Protein AF-A0A268BUZ8-F1 (afdb_monomer)

Foldseek 3Di:
DVLVVLVVVLVVLVVCLVVDDPVCNVVSVVLNVLSVVLNVVSVCVVVVVDDDDPVRNVVSVCVNCVVVVVVVVVVVVVVVVD

Secondary structure (DSSP, 8-state):
-HHHHHHHHHHHHHHTGGG--GGGHHHHHHHHHHHHHHHHHHHHHHTTSS---HHHHHHHHHHHHHHHHHHHHHHHHHHT--

Structure (mmCIF, N/CA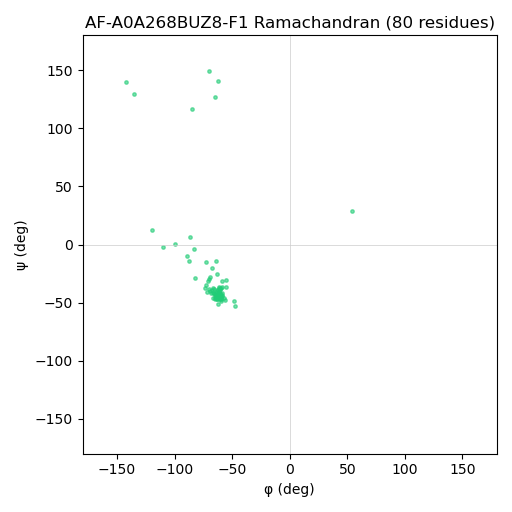/C/O backbone):
data_AF-A0A268BUZ8-F1
#
_entry.id   AF-A0A268BUZ8-F1
#
loop_
_atom_site.group_PDB
_atom_site.id
_atom_site.type_symbol
_atom_site.label_atom_id
_atom_site.label_alt_id
_atom_site.label_comp_id
_atom_site.label_asym_id
_atom_site.label_entity_id
_atom_site.label_seq_id
_atom_site.pdbx_PDB_ins_code
_atom_site.Cartn_x
_atom_site.Cartn_y
_atom_site.Cartn_z
_atom_site.occupancy
_atom_site.B_iso_or_equiv
_atom_site.auth_seq_id
_atom_site.auth_comp_id
_atom_site.auth_asym_id
_atom_site.auth_atom_id
_atom_site.pdbx_PDB_model_num
ATOM 1 N N . MET A 1 1 ? -0.852 -12.429 -10.358 1.00 51.81 1 MET A N 1
ATOM 2 C CA . MET A 1 1 ? -1.640 -12.864 -9.176 1.00 51.81 1 MET A CA 1
ATOM 3 C C . MET A 1 1 ? -1.527 -11.911 -7.984 1.00 51.81 1 MET A C 1
ATOM 5 O O . MET A 1 1 ? -2.552 -11.582 -7.407 1.00 51.81 1 MET A O 1
ATOM 9 N N . THR A 1 2 ? -0.337 -11.421 -7.629 1.00 54.25 2 THR A N 1
ATOM 10 C CA . THR A 1 2 ? -0.094 -10.503 -6.491 1.00 54.25 2 THR A CA 1
ATOM 11 C C . THR A 1 2 ? -0.832 -9.165 -6.578 1.00 54.25 2 THR A C 1
ATOM 13 O O . THR A 1 2 ? -1.372 -8.705 -5.579 1.00 54.25 2 THR A O 1
ATOM 16 N N . VAL A 1 3 ? -0.939 -8.574 -7.772 1.00 60.78 3 VAL A N 1
ATOM 17 C CA . VAL A 1 3 ? -1.679 -7.314 -7.993 1.00 60.78 3 VAL A CA 1
ATOM 18 C C . VAL A 1 3 ? -3.151 -7.438 -7.596 1.00 60.78 3 VAL A C 1
ATOM 20 O O . VAL A 1 3 ? -3.692 -6.555 -6.939 1.00 60.78 3 VAL A O 1
ATOM 23 N N . LEU A 1 4 ? -3.780 -8.567 -7.932 1.00 62.53 4 LEU A N 1
ATOM 24 C CA . LEU A 1 4 ? -5.191 -8.816 -7.644 1.00 62.53 4 LEU A CA 1
ATOM 25 C C . LEU A 1 4 ? -5.455 -8.872 -6.131 1.00 62.53 4 LEU A C 1
ATOM 27 O O . LEU A 1 4 ? -6.426 -8.295 -5.656 1.00 62.53 4 LEU A O 1
ATOM 31 N N . ILE A 1 5 ? -4.560 -9.513 -5.371 1.00 65.62 5 ILE A N 1
ATOM 32 C CA . ILE A 1 5 ? -4.645 -9.610 -3.905 1.00 65.62 5 ILE A CA 1
ATOM 33 C C . ILE A 1 5 ? -4.511 -8.223 -3.267 1.00 65.62 5 ILE A C 1
ATOM 35 O O . ILE A 1 5 ? -5.272 -7.883 -2.362 1.00 65.62 5 ILE A O 1
ATOM 39 N N . ILE A 1 6 ? -3.579 -7.405 -3.766 1.00 65.12 6 ILE A N 1
ATOM 40 C CA . ILE A 1 6 ? -3.369 -6.049 -3.254 1.00 65.12 6 ILE A CA 1
ATOM 41 C C . ILE A 1 6 ? -4.605 -5.183 -3.517 1.00 65.12 6 ILE A C 1
ATOM 43 O O . ILE A 1 6 ? -5.094 -4.539 -2.595 1.00 65.12 6 ILE A O 1
ATOM 47 N N . VAL A 1 7 ? -5.154 -5.217 -4.733 1.00 67.75 7 VAL A N 1
ATOM 48 C CA . VAL A 1 7 ? -6.360 -4.456 -5.095 1.00 67.75 7 VAL A CA 1
ATOM 49 C C . VAL A 1 7 ? -7.576 -4.919 -4.284 1.00 67.75 7 VAL A C 1
ATOM 51 O O . VAL A 1 7 ? -8.302 -4.081 -3.751 1.00 67.75 7 VAL A O 1
ATOM 54 N N . LEU A 1 8 ? -7.774 -6.229 -4.108 1.00 65.94 8 LEU A N 1
ATOM 55 C CA . LEU A 1 8 ? -8.866 -6.773 -3.291 1.00 65.94 8 LEU A CA 1
ATOM 56 C C . LEU A 1 8 ? -8.780 -6.322 -1.826 1.00 65.94 8 LEU A C 1
ATOM 58 O O . LEU A 1 8 ? -9.793 -5.915 -1.257 1.00 65.94 8 LEU A O 1
ATOM 62 N N . GLY A 1 9 ? -7.583 -6.329 -1.230 1.00 65.06 9 GLY A N 1
ATOM 63 C CA . GLY A 1 9 ? -7.371 -5.828 0.133 1.00 65.06 9 GLY A CA 1
ATOM 64 C C . GLY A 1 9 ? -7.766 -4.355 0.290 1.00 65.06 9 GLY A C 1
ATOM 65 O O . GLY A 1 9 ? -8.371 -3.975 1.293 1.00 65.06 9 GLY A O 1
ATOM 66 N N . GLN A 1 10 ? -7.509 -3.545 -0.739 1.00 66.50 10 GLN A N 1
ATOM 67 C CA . GLN A 1 10 ? -7.865 -2.128 -0.750 1.00 66.50 10 GLN A CA 1
ATOM 68 C C . GLN A 1 10 ? -9.371 -1.890 -0.891 1.00 66.50 10 GLN A C 1
ATOM 70 O O . GLN A 1 10 ? -9.937 -1.061 -0.178 1.00 66.50 10 GLN A O 1
ATOM 75 N N . PHE A 1 11 ? -10.052 -2.664 -1.739 1.00 67.56 11 PHE A N 1
ATOM 76 C CA . PHE A 1 11 ? -11.512 -2.614 -1.849 1.00 67.56 11 PHE A CA 1
ATOM 77 C C . PHE A 1 11 ? -12.212 -3.008 -0.545 1.00 67.56 11 PHE A C 1
ATOM 79 O O . PHE A 1 11 ? -13.179 -2.353 -0.160 1.00 67.56 11 PHE A O 1
ATOM 86 N N . PHE A 1 12 ? -11.707 -4.017 0.173 1.00 66.38 12 PHE A N 1
ATOM 87 C CA . PHE A 1 12 ? -12.226 -4.377 1.498 1.00 66.38 12 PHE A CA 1
ATOM 88 C C . PHE A 1 12 ? -12.071 -3.238 2.513 1.00 66.38 12 PHE A C 1
ATOM 90 O O . PHE A 1 12 ? -12.987 -2.979 3.296 1.00 66.38 12 PHE A O 1
ATOM 97 N N . TYR A 1 13 ? -10.943 -2.523 2.474 1.00 65.69 13 TYR A N 1
ATOM 98 C CA . TYR A 1 13 ? -10.717 -1.361 3.329 1.00 65.69 13 TYR A CA 1
ATOM 99 C C . TYR A 1 13 ? -11.696 -0.222 3.006 1.00 65.69 13 TYR A C 1
ATOM 101 O O . TYR A 1 13 ? -12.350 0.309 3.908 1.00 65.69 13 TYR A O 1
ATOM 109 N N . ILE A 1 14 ? -11.888 0.079 1.718 1.00 65.31 14 ILE A N 1
ATOM 110 C CA . ILE A 1 14 ? -12.853 1.082 1.246 1.00 65.31 14 ILE A CA 1
ATOM 111 C C . ILE A 1 14 ? -14.290 0.704 1.628 1.00 65.31 14 ILE A C 1
ATOM 113 O O . ILE A 1 14 ? -15.035 1.547 2.124 1.00 65.31 14 ILE A O 1
ATOM 117 N N . ALA A 1 15 ? -14.673 -0.566 1.479 1.00 62.12 15 ALA A N 1
ATOM 118 C CA . ALA A 1 15 ? -15.996 -1.058 1.864 1.00 62.12 15 ALA A CA 1
ATOM 119 C C . ALA A 1 15 ? -16.261 -0.942 3.375 1.00 62.12 15 ALA A C 1
ATOM 121 O O . ALA A 1 15 ? -17.410 -0.815 3.792 1.00 62.12 15 ALA A O 1
ATOM 122 N N . SER A 1 16 ? -15.210 -0.940 4.201 1.00 62.34 16 SER A N 1
ATOM 123 C CA . SER A 1 16 ? -15.320 -0.744 5.651 1.00 62.34 16 SER A CA 1
ATOM 124 C C . SER A 1 16 ? -15.391 0.728 6.094 1.00 62.34 16 SER A C 1
ATOM 126 O O . SER A 1 16 ? -15.643 0.999 7.270 1.00 62.34 16 SER A O 1
ATOM 128 N N . ALA A 1 17 ? -15.268 1.682 5.161 1.00 59.38 17 ALA A N 1
ATOM 129 C CA . ALA A 1 17 ? -15.341 3.117 5.437 1.00 59.38 17 ALA A CA 1
ATOM 130 C C . ALA A 1 17 ? -16.640 3.642 6.088 1.00 59.38 17 ALA A C 1
ATOM 132 O O . ALA A 1 17 ? -16.559 4.569 6.899 1.00 59.38 17 ALA A O 1
ATOM 133 N N . PRO A 1 18 ? -17.834 3.066 5.838 1.00 54.47 18 PRO A N 1
ATOM 134 C CA . PRO A 1 18 ? -19.065 3.472 6.522 1.00 54.47 18 PRO A CA 1
ATOM 135 C C . PRO A 1 18 ? -19.053 3.214 8.039 1.00 54.47 18 PRO A C 1
ATOM 137 O O . PRO A 1 18 ? -19.897 3.748 8.753 1.00 54.47 18 PRO A O 1
ATOM 140 N N . ILE 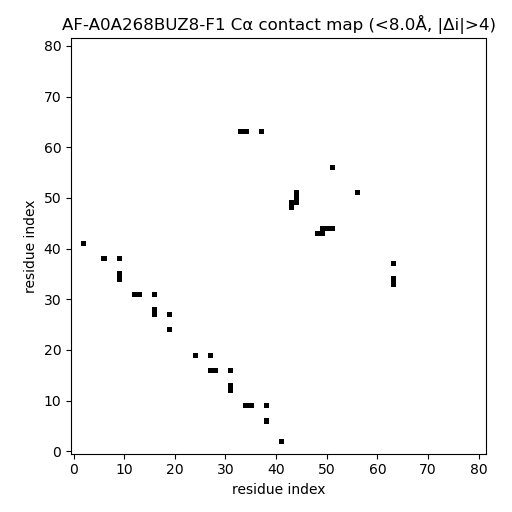A 1 19 ? -18.105 2.408 8.537 1.00 60.06 19 ILE A N 1
ATOM 141 C CA . ILE A 1 19 ? -18.016 1.956 9.936 1.00 60.06 19 ILE A CA 1
ATOM 142 C C . ILE A 1 19 ? -16.988 2.793 10.732 1.00 60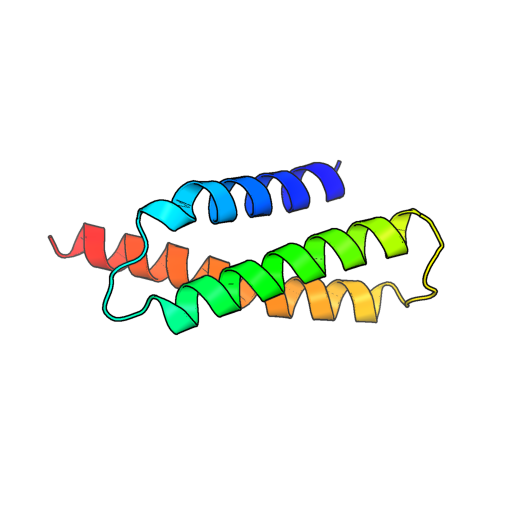.06 19 ILE A C 1
ATOM 144 O O . ILE A 1 19 ? -16.774 2.577 11.925 1.00 60.06 19 ILE A O 1
ATOM 148 N N . PHE A 1 20 ? -16.341 3.781 10.103 1.00 64.69 20 PHE A N 1
ATOM 149 C CA . PHE A 1 20 ? -15.330 4.607 10.763 1.00 64.69 20 PHE A CA 1
ATOM 150 C C . PHE A 1 20 ? -15.930 5.453 11.894 1.00 64.69 20 PHE A C 1
ATOM 152 O O . PHE A 1 20 ? -16.899 6.195 11.706 1.00 64.69 20 PHE A O 1
ATOM 159 N N . SER A 1 21 ? -15.339 5.353 13.091 1.00 60.22 21 SER A N 1
ATOM 160 C CA . SER A 1 21 ? -15.822 6.082 14.265 1.00 60.22 21 SER A CA 1
ATOM 161 C C . SER A 1 21 ? -15.727 7.595 14.041 1.00 60.22 21 SER A C 1
ATOM 163 O O . SER A 1 21 ? -14.756 8.103 13.472 1.00 60.22 21 SER A O 1
ATOM 165 N N . LYS A 1 22 ? -16.735 8.346 14.509 1.00 63.50 22 LYS A N 1
ATOM 166 C CA . LYS A 1 22 ? -16.775 9.815 14.359 1.00 63.50 22 LYS A CA 1
ATOM 167 C C . LYS A 1 22 ? -15.524 10.494 14.934 1.00 63.50 22 LYS A C 1
ATOM 169 O O . LYS A 1 22 ? -15.096 11.508 14.397 1.00 63.50 22 LYS A O 1
ATOM 174 N N . THR A 1 23 ? -14.915 9.908 15.963 1.00 66.44 23 THR A N 1
ATOM 175 C CA . THR A 1 23 ? -13.733 10.427 16.665 1.00 66.44 23 THR A CA 1
ATOM 176 C C . THR A 1 23 ? -12.452 10.385 15.825 1.00 66.44 23 THR A C 1
ATOM 178 O O . THR A 1 23 ? -11.582 11.226 16.015 1.00 66.44 23 THR A O 1
ATOM 181 N N . ASN A 1 24 ? -12.334 9.446 14.878 1.00 65.06 24 ASN A N 1
ATOM 182 C CA . ASN A 1 24 ? -11.134 9.264 14.046 1.00 65.06 24 ASN A CA 1
ATOM 183 C C . ASN A 1 24 ? -11.397 9.444 12.545 1.00 65.06 24 ASN A C 1
ATOM 185 O O . ASN A 1 24 ? -10.524 9.147 11.731 1.00 65.06 24 ASN A O 1
ATOM 189 N N . ARG A 1 25 ? -12.567 9.974 12.171 1.00 67.75 25 ARG A N 1
ATOM 190 C CA . ARG A 1 25 ? -13.015 10.097 10.776 1.00 67.75 25 ARG A CA 1
ATOM 191 C C . ARG A 1 25 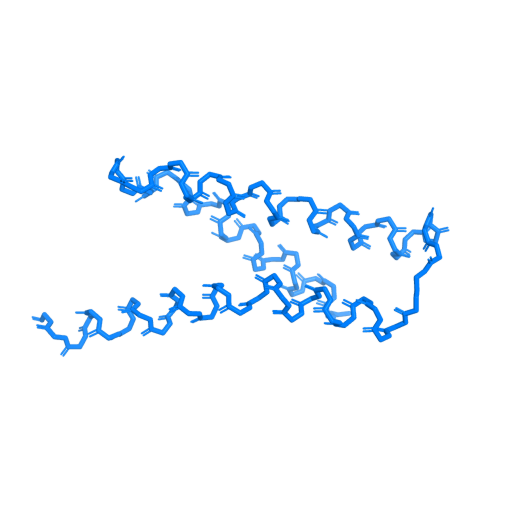? -11.963 10.701 9.851 1.00 67.75 25 ARG A C 1
ATOM 193 O O . ARG A 1 25 ? -11.687 10.126 8.810 1.00 67.75 25 ARG A O 1
ATOM 200 N N . ALA A 1 26 ? -11.357 11.823 10.238 1.00 69.75 26 ALA A N 1
ATOM 201 C CA . ALA A 1 26 ? -10.347 12.489 9.415 1.00 69.75 26 ALA A CA 1
ATOM 202 C C . ALA A 1 26 ? -9.127 11.591 9.155 1.00 69.75 26 ALA A C 1
ATOM 204 O O . ALA A 1 26 ? -8.650 11.519 8.030 1.00 69.75 26 ALA A O 1
ATOM 205 N N . LYS A 1 27 ? -8.660 10.854 10.172 1.00 69.88 27 LYS A N 1
ATOM 206 C CA . LYS A 1 27 ? -7.536 9.919 10.027 1.00 69.88 27 LYS A CA 1
ATOM 207 C C . LYS A 1 27 ? -7.895 8.751 9.117 1.00 69.88 27 LYS A C 1
ATOM 209 O O . LYS A 1 27 ? -7.111 8.439 8.231 1.00 69.88 27 LYS A O 1
ATOM 214 N N . GLU A 1 28 ? -9.068 8.151 9.305 1.00 70.56 28 GLU A N 1
ATOM 215 C CA . GLU A 1 28 ? -9.531 7.013 8.497 1.00 70.56 28 GLU A CA 1
ATOM 216 C C . GLU A 1 28 ? -9.796 7.421 7.033 1.00 70.56 28 GLU A C 1
ATOM 2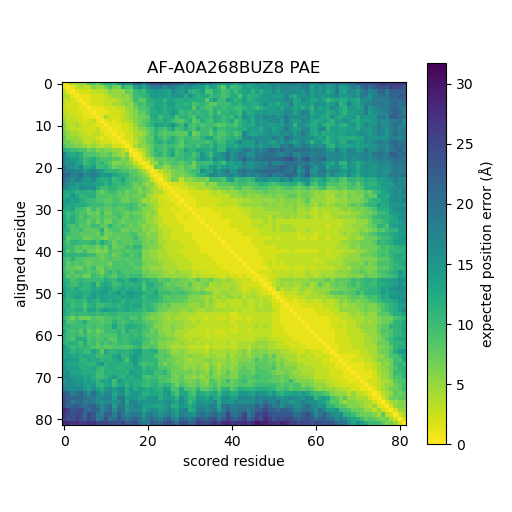18 O O . GLU A 1 28 ? -9.436 6.692 6.113 1.00 70.56 28 GLU A O 1
ATOM 223 N N . TYR A 1 29 ? -10.335 8.623 6.785 1.00 73.06 29 TYR A N 1
ATOM 224 C CA . TYR A 1 29 ? -10.497 9.164 5.428 1.00 73.06 29 TYR A CA 1
ATOM 225 C C . TYR A 1 29 ? -9.162 9.520 4.764 1.00 73.06 29 TYR A C 1
ATOM 227 O O . TYR A 1 29 ? -8.981 9.232 3.582 1.00 73.06 29 TYR A O 1
ATOM 235 N N . SER A 1 30 ? -8.198 10.088 5.495 1.00 74.56 30 SER A N 1
ATOM 236 C CA . SER A 1 30 ? -6.837 10.267 4.969 1.00 74.56 30 SER A CA 1
ATOM 237 C C . SER A 1 30 ? -6.193 8.918 4.639 1.00 74.56 30 SER A C 1
ATOM 239 O O . SER A 1 30 ? -5.530 8.781 3.613 1.00 74.56 30 SER A O 1
ATOM 241 N N . TYR A 1 31 ? -6.449 7.900 5.465 1.00 75.44 31 TYR A N 1
ATOM 242 C CA . TYR A 1 31 ? -6.012 6.527 5.225 1.00 75.44 31 TYR A CA 1
ATOM 243 C C . TYR A 1 31 ? -6.616 5.947 3.944 1.00 75.44 31 TYR A C 1
ATOM 245 O O . TYR A 1 31 ? -5.918 5.355 3.122 1.00 75.44 31 TYR A O 1
ATOM 253 N N . LEU A 1 32 ? -7.913 6.166 3.740 1.00 75.88 32 LEU A N 1
ATOM 254 C CA . LEU A 1 32 ? -8.632 5.790 2.528 1.00 75.88 32 LEU A CA 1
ATOM 255 C C . LEU A 1 32 ? -8.032 6.453 1.278 1.00 75.88 32 LEU A C 1
ATOM 257 O O . LEU A 1 32 ? -7.822 5.784 0.268 1.00 75.88 32 LEU A O 1
ATOM 261 N N . ALA A 1 33 ? -7.716 7.748 1.355 1.00 79.12 33 ALA A N 1
ATOM 262 C CA . ALA A 1 33 ? -7.124 8.496 0.250 1.00 79.12 33 ALA A CA 1
ATOM 263 C C . ALA A 1 33 ? -5.728 7.971 -0.127 1.00 79.12 33 ALA A C 1
ATOM 265 O O . ALA A 1 33 ? -5.446 7.793 -1.311 1.00 79.12 33 ALA A O 1
ATOM 266 N N . ILE A 1 34 ? -4.882 7.655 0.863 1.00 82.25 34 ILE A N 1
ATOM 267 C CA . ILE A 1 34 ? -3.557 7.047 0.641 1.00 82.25 34 ILE A CA 1
ATOM 268 C C . ILE A 1 34 ? -3.695 5.695 -0.069 1.00 82.25 34 ILE A C 1
ATOM 270 O O . ILE A 1 34 ? -2.980 5.413 -1.028 1.00 82.25 34 ILE A O 1
ATOM 274 N N . ASN A 1 35 ? -4.648 4.877 0.369 1.00 80.62 35 ASN A N 1
ATOM 275 C CA . ASN A 1 35 ? -4.916 3.565 -0.210 1.00 80.62 35 ASN A CA 1
ATOM 276 C C . ASN A 1 35 ? -5.435 3.648 -1.658 1.00 80.62 35 ASN A C 1
ATOM 278 O O . ASN A 1 35 ? -4.967 2.908 -2.524 1.00 80.62 35 ASN A O 1
ATOM 282 N N . LEU A 1 36 ? -6.328 4.597 -1.957 1.00 80.81 36 LEU A N 1
ATOM 283 C CA . LEU A 1 36 ? -6.785 4.883 -3.324 1.00 80.81 36 LEU A CA 1
ATOM 284 C C . LEU A 1 36 ? -5.648 5.393 -4.222 1.00 80.81 36 LEU A C 1
ATOM 286 O O . LEU A 1 36 ? -5.490 4.916 -5.347 1.00 80.81 36 LEU A O 1
ATOM 290 N N . ALA A 1 37 ? -4.823 6.316 -3.721 1.00 84.38 37 ALA A N 1
ATOM 291 C CA . ALA A 1 37 ? -3.653 6.816 -4.443 1.00 84.38 37 ALA A CA 1
ATOM 292 C C . ALA A 1 37 ? -2.649 5.690 -4.736 1.00 84.38 37 ALA A C 1
ATOM 294 O O . ALA A 1 37 ? -2.054 5.641 -5.812 1.00 84.38 37 ALA A O 1
ATOM 295 N N . TYR A 1 38 ? -2.503 4.742 -3.812 1.00 85.31 38 TYR A N 1
ATOM 296 C CA . TYR A 1 38 ? -1.647 3.581 -3.996 1.00 85.31 38 TYR A CA 1
ATOM 297 C C . TYR A 1 38 ? -2.201 2.594 -5.042 1.00 85.31 38 TYR A C 1
ATOM 299 O O . TYR A 1 38 ? -1.431 2.100 -5.863 1.00 85.31 38 TYR A O 1
ATOM 307 N N . ILE A 1 39 ? -3.521 2.366 -5.117 1.00 83.38 39 ILE A N 1
ATOM 308 C CA . ILE A 1 39 ? -4.131 1.596 -6.226 1.00 83.38 39 ILE A CA 1
ATOM 309 C C . ILE A 1 39 ? -3.821 2.250 -7.579 1.00 83.38 39 ILE A C 1
ATOM 311 O O . ILE A 1 39 ? -3.461 1.561 -8.539 1.00 83.38 39 ILE A O 1
ATOM 315 N N . LEU A 1 40 ? -3.933 3.579 -7.660 1.00 83.50 40 LEU A N 1
ATOM 316 C CA . LEU A 1 40 ? -3.591 4.324 -8.869 1.00 83.50 40 LEU A CA 1
ATOM 317 C C . LEU A 1 40 ? -2.105 4.157 -9.217 1.00 83.50 40 LEU A C 1
ATOM 319 O O . LEU A 1 40 ? -1.786 3.861 -10.366 1.00 83.50 40 LEU A O 1
ATOM 323 N N . LEU A 1 41 ? -1.209 4.262 -8.230 1.00 86.25 41 LEU A N 1
ATOM 324 C CA . LEU A 1 41 ? 0.229 4.046 -8.410 1.00 86.25 41 LEU A CA 1
ATOM 325 C C . LEU A 1 41 ? 0.528 2.650 -8.973 1.00 86.25 41 LEU A C 1
ATOM 327 O O . LEU A 1 41 ? 1.288 2.535 -9.930 1.00 86.25 41 LEU A O 1
ATOM 331 N N . ILE A 1 42 ? -0.093 1.601 -8.423 1.00 85.50 42 ILE A N 1
ATOM 332 C CA . ILE A 1 42 ? 0.042 0.226 -8.928 1.00 85.50 42 ILE A CA 1
ATOM 333 C C . ILE A 1 42 ? -0.428 0.149 -10.380 1.00 85.50 42 ILE A C 1
ATOM 335 O O . ILE A 1 42 ? 0.267 -0.406 -11.226 1.00 85.50 42 ILE A O 1
ATOM 339 N N . THR A 1 43 ? -1.590 0.727 -10.681 1.00 83.69 43 THR A N 1
ATOM 340 C CA . THR A 1 43 ? -2.165 0.701 -12.032 1.00 83.69 43 THR A CA 1
ATOM 341 C C . THR A 1 43 ? -1.239 1.379 -13.038 1.00 83.69 43 THR A C 1
ATOM 343 O O . THR A 1 43 ? -0.969 0.823 -14.100 1.00 83.69 43 THR A O 1
ATOM 346 N N . LEU A 1 44 ? -0.706 2.553 -12.694 1.00 84.56 44 LEU A N 1
ATOM 347 C CA . LEU A 1 44 ? 0.216 3.303 -13.546 1.00 84.56 44 LEU A CA 1
ATOM 348 C C . LEU A 1 44 ? 1.559 2.585 -13.718 1.00 84.56 44 LEU A C 1
ATOM 350 O O . LEU A 1 44 ? 2.086 2.547 -14.830 1.00 84.56 44 LEU A O 1
ATOM 354 N N . TYR A 1 45 ? 2.069 1.969 -12.650 1.00 85.81 45 TYR A N 1
ATOM 355 C CA . TYR A 1 45 ? 3.296 1.179 -12.673 1.00 85.81 45 TYR A CA 1
ATOM 356 C C . TYR A 1 45 ? 3.173 -0.042 -13.598 1.00 85.81 45 TYR A C 1
ATOM 358 O O . TYR A 1 45 ? 3.967 -0.195 -14.521 1.00 85.81 45 TYR A O 1
ATOM 366 N N . TYR A 1 46 ? 2.125 -0.860 -13.442 1.00 84.56 46 TYR A N 1
ATOM 367 C CA . TYR A 1 46 ? 1.904 -2.036 -14.299 1.00 84.56 46 TYR A CA 1
ATOM 368 C C . TYR A 1 46 ? 1.435 -1.690 -15.721 1.00 84.56 46 TYR A C 1
ATOM 370 O O . TYR A 1 46 ? 1.516 -2.535 -16.608 1.00 84.56 46 TYR A O 1
ATOM 378 N N . SER A 1 47 ? 0.978 -0.457 -15.959 1.00 84.62 47 SER A N 1
ATOM 379 C CA . SER A 1 47 ? 0.680 0.055 -17.305 1.00 84.62 47 SER A CA 1
ATOM 380 C C . SER A 1 47 ? 1.905 0.658 -18.005 1.00 84.62 47 SER A C 1
ATOM 382 O O . SER 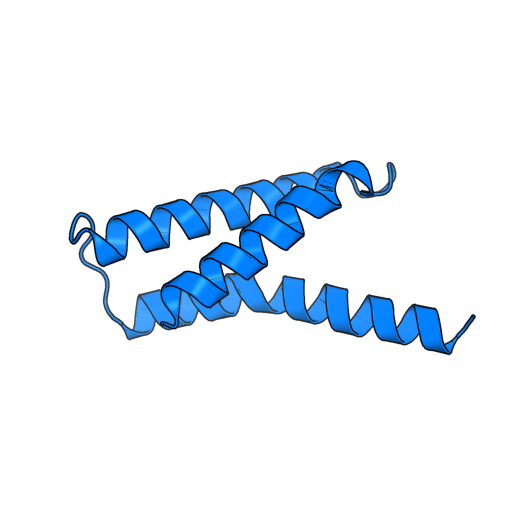A 1 47 ? 1.747 1.266 -19.063 1.00 84.62 47 SER A O 1
ATOM 384 N N . ASN A 1 48 ? 3.103 0.552 -17.413 1.00 85.06 48 ASN A N 1
ATOM 385 C CA . ASN A 1 48 ? 4.344 1.172 -17.896 1.00 85.06 48 ASN A CA 1
ATOM 386 C C . ASN A 1 48 ? 4.218 2.693 -18.126 1.00 85.06 48 ASN A C 1
ATOM 388 O O . ASN A 1 48 ? 4.884 3.262 -18.987 1.00 85.06 48 ASN A O 1
ATOM 392 N N . ARG A 1 49 ? 3.331 3.367 -17.379 1.00 86.12 49 ARG A N 1
ATOM 393 C CA . ARG A 1 49 ? 3.139 4.827 -17.447 1.00 86.12 49 ARG A CA 1
ATOM 394 C C . ARG A 1 49 ? 4.089 5.582 -16.520 1.00 86.12 49 ARG A C 1
ATOM 396 O O . ARG A 1 49 ? 4.203 6.797 -16.643 1.00 86.12 49 ARG A O 1
ATOM 403 N N . ILE A 1 50 ? 4.727 4.878 -15.586 1.00 87.69 50 ILE A N 1
ATOM 404 C CA . ILE A 1 50 ? 5.712 5.415 -14.649 1.00 87.69 50 ILE A CA 1
ATOM 405 C C . ILE A 1 50 ? 6.884 4.440 -14.602 1.00 87.69 50 ILE A C 1
ATOM 407 O O . ILE A 1 50 ? 6.684 3.250 -14.358 1.00 87.69 50 ILE A O 1
ATOM 411 N N . GLU A 1 51 ? 8.099 4.952 -14.775 1.00 86.81 51 GLU A N 1
ATOM 412 C CA . GLU A 1 51 ? 9.313 4.188 -14.510 1.00 86.81 51 GLU A CA 1
ATOM 413 C C . GLU A 1 51 ? 9.661 4.283 -13.026 1.00 86.81 51 GLU A C 1
ATOM 415 O O . GLU A 1 51 ? 9.915 5.357 -12.482 1.00 86.81 51 GLU A O 1
ATOM 420 N N . MET A 1 52 ? 9.639 3.140 -12.348 1.00 88.62 52 MET A N 1
ATOM 421 C CA . MET A 1 52 ? 9.999 3.040 -10.941 1.00 88.62 52 MET A CA 1
ATOM 422 C C . MET A 1 52 ? 10.755 1.738 -10.708 1.00 88.62 52 MET A C 1
ATOM 424 O O . MET A 1 52 ? 10.412 0.696 -11.264 1.00 88.62 52 MET A O 1
ATOM 428 N N . THR A 1 53 ? 11.796 1.774 -9.880 1.00 90.38 53 THR A N 1
ATOM 429 C CA . THR A 1 53 ? 12.538 0.548 -9.569 1.00 90.38 53 THR A CA 1
ATOM 430 C C . THR A 1 53 ? 11.693 -0.389 -8.706 1.00 90.38 53 THR A C 1
ATOM 432 O O . THR A 1 53 ? 10.905 0.060 -7.867 1.00 90.38 53 THR A O 1
ATOM 435 N N . ASN A 1 54 ? 11.898 -1.701 -8.857 1.00 85.25 54 ASN A N 1
ATOM 436 C CA . ASN A 1 54 ? 11.209 -2.712 -8.049 1.00 85.25 54 ASN A CA 1
ATOM 437 C C . ASN A 1 54 ? 11.411 -2.479 -6.541 1.00 85.25 54 ASN A C 1
ATOM 439 O O . ASN A 1 54 ? 10.480 -2.663 -5.761 1.00 85.25 54 ASN A O 1
ATOM 443 N N . ASN A 1 55 ? 12.599 -2.017 -6.135 1.00 89.31 55 ASN A N 1
ATOM 444 C CA . ASN A 1 55 ? 12.912 -1.720 -4.736 1.00 89.31 55 ASN A CA 1
ATOM 445 C C . ASN A 1 55 ? 12.101 -0.529 -4.210 1.00 89.31 55 ASN A C 1
ATOM 447 O O . ASN A 1 55 ? 11.573 -0.590 -3.101 1.00 89.31 55 ASN A O 1
ATOM 451 N N . THR A 1 56 ? 11.953 0.531 -5.009 1.00 88.19 56 THR A N 1
ATOM 452 C CA . THR A 1 56 ? 11.116 1.686 -4.653 1.00 88.19 56 THR A CA 1
ATOM 453 C C . THR A 1 56 ? 9.644 1.285 -4.559 1.00 88.19 56 THR A C 1
ATOM 455 O O . THR A 1 56 ? 8.979 1.631 -3.583 1.00 88.19 56 THR A O 1
ATOM 458 N N . PHE A 1 57 ? 9.143 0.499 -5.518 1.00 86.88 57 PHE A N 1
ATOM 459 C CA . PHE A 1 57 ? 7.771 -0.014 -5.485 1.00 86.88 57 PHE A CA 1
ATOM 460 C C . PHE A 1 57 ? 7.517 -0.866 -4.232 1.00 86.88 57 PHE A C 1
ATOM 462 O O . PHE A 1 57 ? 6.518 -0.671 -3.537 1.00 86.88 57 PHE A O 1
ATOM 469 N N . LEU A 1 58 ? 8.444 -1.769 -3.899 1.00 85.44 58 LEU A N 1
ATOM 470 C CA . LEU A 1 58 ? 8.367 -2.613 -2.706 1.00 85.44 58 LEU A CA 1
ATOM 471 C C . LEU A 1 58 ? 8.368 -1.778 -1.417 1.00 85.44 58 LEU A C 1
ATOM 473 O O . LEU A 1 58 ? 7.547 -2.021 -0.534 1.00 85.44 58 LEU A O 1
ATOM 477 N N . LEU A 1 59 ? 9.233 -0.763 -1.323 1.00 89.62 59 LEU A N 1
ATOM 478 C CA . LEU A 1 59 ? 9.296 0.133 -0.167 1.00 89.62 59 LEU A CA 1
ATOM 479 C C . LEU A 1 59 ? 7.960 0.861 0.053 1.00 89.62 59 LEU A C 1
ATOM 481 O O . LEU A 1 59 ? 7.426 0.846 1.162 1.00 89.62 59 LEU A O 1
ATOM 485 N N . ILE A 1 60 ? 7.389 1.450 -1.004 1.00 87.75 60 ILE A N 1
ATOM 486 C CA . ILE A 1 60 ? 6.091 2.142 -0.930 1.00 87.75 60 ILE A CA 1
ATOM 487 C C . ILE A 1 60 ? 4.989 1.160 -0.517 1.00 87.75 60 ILE A C 1
ATOM 489 O O . ILE A 1 60 ? 4.166 1.476 0.340 1.00 87.75 60 ILE A O 1
ATOM 493 N N . THR A 1 61 ? 5.012 -0.052 -1.075 1.00 85.12 61 THR A N 1
ATOM 494 C CA . THR A 1 61 ? 4.072 -1.125 -0.723 1.00 85.12 61 THR A CA 1
ATOM 495 C C . THR A 1 61 ? 4.100 -1.425 0.774 1.00 85.12 61 THR A C 1
ATOM 497 O O . THR A 1 61 ? 3.048 -1.462 1.411 1.00 85.12 61 THR A O 1
ATOM 500 N N . ILE A 1 62 ? 5.296 -1.586 1.351 1.00 86.12 62 ILE A N 1
ATOM 501 C CA . ILE A 1 62 ? 5.480 -1.844 2.784 1.00 86.12 62 ILE A CA 1
ATOM 502 C C . ILE A 1 62 ? 4.940 -0.675 3.618 1.00 86.12 62 ILE A C 1
ATOM 504 O O . ILE A 1 62 ? 4.176 -0.901 4.556 1.00 86.12 62 ILE A O 1
ATOM 508 N N . LEU A 1 63 ? 5.281 0.567 3.259 1.00 86.25 63 LEU A N 1
ATOM 509 C CA . LEU A 1 63 ? 4.852 1.762 3.996 1.00 86.25 63 LEU A CA 1
ATOM 510 C C . LEU A 1 63 ? 3.327 1.919 4.041 1.00 86.25 63 LEU A C 1
ATOM 512 O O . LEU A 1 63 ? 2.787 2.291 5.082 1.00 86.25 63 LEU A O 1
ATOM 516 N N . VAL A 1 64 ? 2.631 1.597 2.948 1.00 84.06 64 VAL A N 1
ATOM 517 C CA . VAL A 1 64 ? 1.161 1.651 2.887 1.00 84.06 64 VAL A CA 1
ATOM 518 C C . VAL A 1 64 ? 0.521 0.502 3.684 1.00 84.06 64 VAL A C 1
ATOM 520 O O . VAL A 1 64 ? -0.509 0.699 4.328 1.00 84.06 64 VAL A O 1
ATOM 523 N N . TYR A 1 65 ? 1.136 -0.687 3.708 1.00 79.00 65 TYR A N 1
ATOM 524 C CA . TYR A 1 65 ? 0.576 -1.863 4.392 1.00 79.00 65 TYR A CA 1
ATOM 525 C C . TYR A 1 65 ? 0.828 -1.923 5.907 1.00 79.00 65 TYR A C 1
ATOM 527 O O . TYR A 1 65 ? 0.002 -2.495 6.621 1.00 79.00 65 TYR A O 1
ATOM 535 N N . ILE A 1 66 ? 1.925 -1.354 6.429 1.00 80.25 66 ILE A N 1
ATOM 536 C CA . ILE A 1 66 ? 2.245 -1.328 7.877 1.00 80.25 66 ILE A CA 1
ATOM 537 C C . ILE A 1 66 ? 1.043 -0.898 8.745 1.00 80.25 66 ILE A C 1
ATOM 539 O O . ILE A 1 66 ? 0.679 -1.611 9.680 1.00 80.25 66 ILE A O 1
ATOM 543 N N . PRO A 1 67 ? 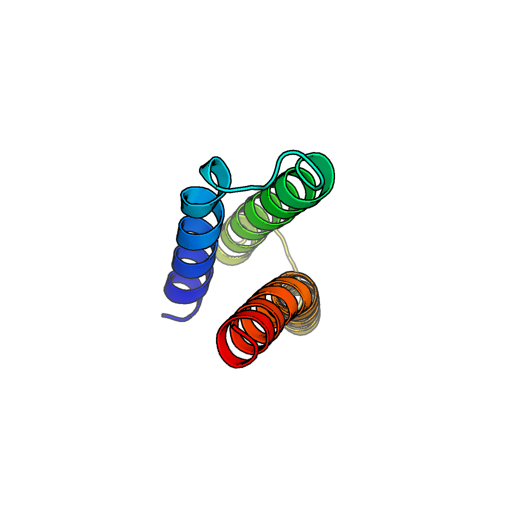0.399 0.241 8.476 1.00 72.12 67 PRO A N 1
ATOM 544 C CA . PRO A 1 67 ? -0.736 0.719 9.268 1.00 72.12 67 PRO A CA 1
ATOM 545 C C . PRO A 1 67 ? -2.015 -0.108 9.094 1.00 72.12 67 PRO A C 1
ATOM 547 O O . PRO A 1 67 ? -2.764 -0.247 10.062 1.00 72.12 67 PRO A O 1
ATOM 550 N N . VAL A 1 68 ? -2.241 -0.729 7.930 1.00 71.62 68 VAL A N 1
ATOM 551 C CA . VAL A 1 68 ? -3.316 -1.725 7.758 1.00 71.62 68 VAL A CA 1
ATOM 552 C C . VAL A 1 68 ? -3.050 -2.934 8.661 1.00 71.62 68 VAL A C 1
ATOM 554 O O . VAL A 1 68 ? -3.930 -3.360 9.412 1.00 71.62 68 VAL A O 1
ATOM 557 N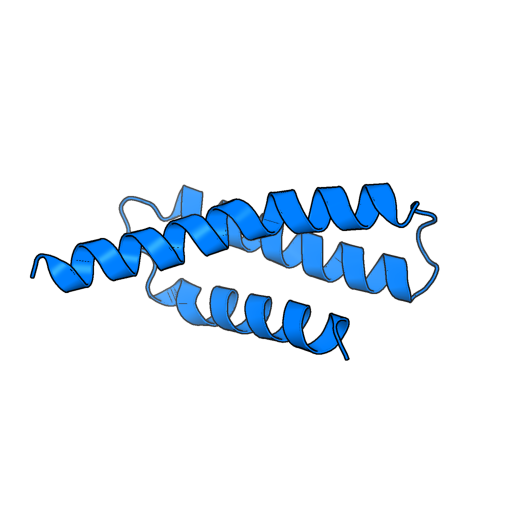 N . ALA A 1 69 ? -1.814 -3.442 8.667 1.00 76.00 69 ALA A N 1
ATOM 558 C CA . ALA A 1 69 ? -1.401 -4.529 9.550 1.00 76.00 69 ALA A CA 1
ATOM 559 C C . ALA A 1 69 ? -1.522 -4.137 11.033 1.00 76.00 69 ALA A C 1
ATOM 561 O O . ALA A 1 69 ? -2.044 -4.912 11.834 1.00 76.00 69 ALA A O 1
ATOM 562 N N . TYR A 1 70 ? -1.128 -2.913 11.396 1.00 75.25 70 TYR A N 1
ATOM 563 C CA . TYR A 1 70 ? -1.286 -2.382 12.749 1.00 75.25 70 TYR A CA 1
ATOM 564 C C . TYR A 1 70 ? -2.759 -2.344 13.179 1.00 75.25 70 TYR A C 1
ATOM 566 O O . TYR A 1 70 ? -3.086 -2.823 14.264 1.00 75.25 70 TYR A O 1
ATOM 574 N N . GLN A 1 71 ? -3.666 -1.847 12.328 1.00 69.00 71 GLN A N 1
ATOM 575 C CA . GLN A 1 71 ? -5.103 -1.834 12.622 1.00 69.00 71 GLN A CA 1
ATOM 576 C C . GLN A 1 71 ? -5.672 -3.250 12.815 1.00 69.00 71 GLN A C 1
ATOM 578 O O . GLN A 1 71 ? -6.440 -3.469 13.754 1.00 69.00 71 GLN A O 1
ATOM 583 N N . ILE A 1 72 ? -5.285 -4.220 11.977 1.00 69.88 72 ILE A N 1
ATOM 584 C CA . ILE A 1 72 ? -5.727 -5.621 12.097 1.00 69.88 72 ILE A CA 1
ATOM 585 C C . ILE A 1 72 ? -5.242 -6.234 13.420 1.00 69.88 72 ILE A C 1
ATOM 587 O O . ILE A 1 72 ? -6.031 -6.833 14.156 1.00 69.88 72 ILE A O 1
ATOM 591 N N . LEU A 1 73 ? -3.964 -6.043 13.762 1.00 75.25 73 LEU A N 1
ATOM 592 C CA . LEU A 1 73 ? -3.386 -6.546 15.010 1.00 75.25 73 LEU A CA 1
ATOM 593 C C . LEU A 1 73 ? -4.048 -5.915 16.244 1.00 75.25 73 LEU A C 1
ATOM 595 O O . LEU A 1 73 ? -4.319 -6.619 17.220 1.00 75.25 73 LEU A O 1
ATOM 599 N N . ASN A 1 74 ? -4.361 -4.617 16.201 1.00 65.88 74 ASN A N 1
ATOM 600 C CA . ASN A 1 74 ? -5.004 -3.929 17.321 1.00 65.88 74 ASN A CA 1
ATOM 601 C C . ASN A 1 74 ? -6.485 -4.304 17.484 1.00 65.88 74 ASN A C 1
ATOM 603 O O . ASN A 1 74 ? -6.938 -4.497 18.612 1.00 65.88 74 ASN A O 1
ATOM 607 N N . LYS A 1 75 ? -7.233 -4.492 16.385 1.00 62.94 75 LYS A N 1
ATOM 608 C CA . LYS A 1 75 ? -8.616 -5.008 16.440 1.00 62.94 75 LYS A CA 1
ATOM 609 C C . LYS A 1 75 ? -8.678 -6.402 17.074 1.00 62.94 75 LYS A C 1
ATOM 611 O O . LYS A 1 75 ? -9.588 -6.681 17.853 1.00 62.94 75 LYS A O 1
ATOM 616 N N . ASN A 1 76 ? -7.686 -7.255 16.807 1.00 59.62 76 ASN A N 1
ATOM 617 C CA . ASN A 1 76 ? -7.591 -8.583 17.419 1.00 59.62 76 ASN A CA 1
ATOM 618 C C . ASN A 1 76 ? -7.229 -8.539 18.912 1.00 5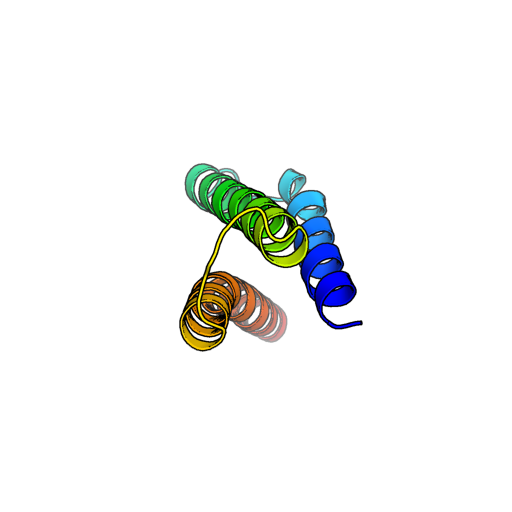9.62 76 ASN A C 1
ATOM 620 O O . ASN A 1 76 ? -7.686 -9.394 19.667 1.00 59.62 76 ASN A O 1
ATOM 624 N N . LYS A 1 77 ? -6.445 -7.547 19.358 1.00 58.34 77 LYS A N 1
ATOM 625 C CA . LYS A 1 77 ? -6.179 -7.328 20.790 1.00 58.34 77 LYS A CA 1
ATOM 626 C C . LYS A 1 77 ? -7.424 -6.853 21.538 1.00 58.34 77 LYS A C 1
ATOM 628 O O . LYS A 1 77 ? -7.702 -7.376 22.609 1.00 58.34 77 LYS A O 1
ATOM 633 N N . GLN A 1 78 ? -8.203 -5.943 20.951 1.00 54.03 78 GLN A N 1
ATOM 634 C CA . GLN A 1 78 ? -9.451 -5.463 21.557 1.00 54.03 78 GLN A CA 1
ATOM 635 C C . GLN A 1 78 ? -10.512 -6.568 21.664 1.00 54.03 78 GLN A C 1
ATOM 637 O O . GLN A 1 78 ? -11.166 -6.677 22.692 1.00 54.03 78 GLN A O 1
ATOM 642 N N . LYS A 1 79 ? -10.625 -7.452 20.661 1.00 52.28 79 LYS A N 1
ATOM 643 C CA . LYS A 1 79 ? -11.507 -8.635 20.727 1.00 52.28 79 LYS A CA 1
ATOM 644 C C . LYS A 1 79 ? -11.088 -9.698 21.747 1.00 52.28 79 LYS A C 1
ATOM 646 O O . LYS A 1 79 ? -11.907 -10.536 22.084 1.00 52.28 79 LYS A O 1
ATOM 651 N N . LYS A 1 80 ? -9.826 -9.716 22.186 1.00 53.28 80 LYS A N 1
ATOM 652 C CA . LYS A 1 80 ? -9.336 -10.657 23.209 1.00 53.28 80 LYS A CA 1
ATOM 653 C C . LYS A 1 80 ? -9.498 -10.135 24.641 1.00 53.28 80 LYS A C 1
ATOM 655 O O . LYS A 1 80 ? -9.238 -10.888 25.570 1.00 53.28 80 LYS A O 1
ATOM 660 N N . GLN A 1 81 ? -9.857 -8.861 24.811 1.00 47.31 81 GLN A N 1
ATOM 661 C CA . GLN A 1 81 ? -10.036 -8.210 26.116 1.00 47.31 81 GLN A CA 1
ATOM 662 C C . GLN A 1 81 ? -11.504 -7.882 26.442 1.00 47.31 81 GLN A C 1
ATOM 664 O O . GLN A 1 81 ? -11.763 -7.362 27.524 1.00 47.31 81 GLN A O 1
ATOM 669 N N . ALA A 1 82 ? -12.434 -8.162 25.525 1.00 45.03 82 ALA A N 1
ATOM 670 C CA . ALA A 1 82 ? -13.881 -8.084 25.730 1.00 45.03 82 ALA A CA 1
ATOM 671 C C . ALA A 1 82 ? -14.449 -9.497 25.883 1.00 45.03 82 ALA A C 1
ATOM 673 O O . ALA A 1 82 ? -15.405 -9.651 26.670 1.00 45.03 82 ALA A O 1
#

Nearest PDB structures (foldseek):
  7xad-assembly1_C  TM=4.758E-01  e=8.697E+00  chemical production metagenome

Sequence (82 aa):
MTVLIIVLGQFFYIASAPIFSKTNRAKEYSYLAINLAYILLITLYYSNRIEMTNNTFLLITILVYIPVAYQILNKNKQKKQA

Radius of gyration: 14.47 Å; Cα contacts (8 Å, |Δi|>4): 21; chains: 1; bounding box: 32×25×44 Å

Mean predicted aligned error: 9.07 Å

Solvent-accessible surface area (backbone atoms only — not comparable to full-atom values): 4829 Å² total; per-residue (Å²): 113,68,67,60,55,54,52,51,56,47,52,55,54,60,71,49,55,90,72,57,52,85,91,47,38,70,61,55,50,53,50,49,52,53,51,53,53,48,53,51,50,52,52,36,43,78,64,70,72,45,94,72,54,72,67,59,54,50,52,52,51,50,65,65,43,50,61,56,52,49,51,54,55,49,53,55,52,54,66,73,76,110

pLDDT: mean 72.99, std 11.79, range [45.03, 90.38]